Protein AF-A0A850CCB4-F1 (afdb_monomer)

Foldseek 3Di:
DDDDPPCDPVNVVVVVVVVVVVVVVVVVVVVVVLQVLLVVDADWDADPVRKIKGWAFAAWDAQLVVLQVPDDPVLVVVVPDSDPVSSCVRDDPVVRVVRTHRHPDGIDIDID

Sequence (112 aa):
MTAQPIQSLDDDVAAYLDLTERIEQLEARRTTIRARLAQRGEGTHTTTAGIAVTVTPPNRRFNLDRAWTLLTPEQQALCTSPDPKKVKAQLPGVLVDELMEPGTGAFKVTVK

pLDDT: mean 83.53, std 10.71, range [35.47, 97.0]

Structure (mmCIF, N/CA/C/O backbone):
data_AF-A0A850CCB4-F1
#
_entry.id   AF-A0A850CCB4-F1
#
loop_
_atom_site.group_PDB
_atom_site.id
_atom_site.type_symbol
_atom_site.label_atom_id
_atom_site.label_alt_id
_atom_site.label_comp_id
_atom_site.label_asym_id
_atom_site.label_entity_id
_atom_site.label_seq_id
_atom_site.pdbx_PDB_ins_code
_atom_site.Cartn_x
_atom_site.Cartn_y
_atom_site.Cartn_z
_atom_site.occupancy
_atom_site.B_iso_or_equiv
_atom_site.auth_seq_id
_atom_site.auth_comp_id
_atom_site.auth_asym_id
_atom_site.auth_atom_id
_atom_site.pdbx_PDB_model_num
ATOM 1 N N . MET A 1 1 ? 46.396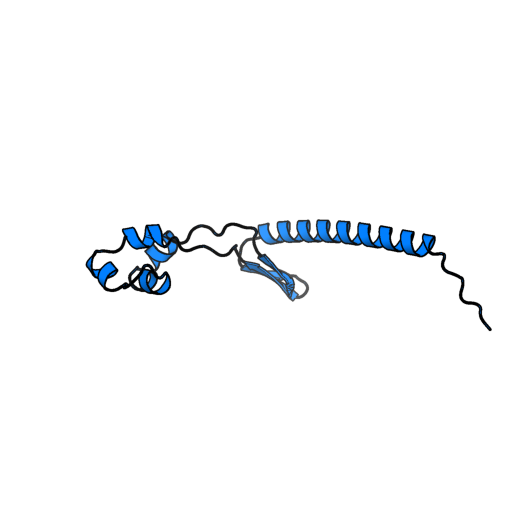 -14.690 -28.795 1.00 35.47 1 MET A N 1
ATOM 2 C CA . MET A 1 1 ? 45.842 -13.645 -27.910 1.00 35.47 1 MET A CA 1
ATOM 3 C C . MET A 1 1 ? 44.583 -13.127 -28.582 1.00 35.47 1 MET A C 1
ATOM 5 O O . MET A 1 1 ? 44.686 -12.504 -29.627 1.00 35.47 1 MET A O 1
ATOM 9 N N .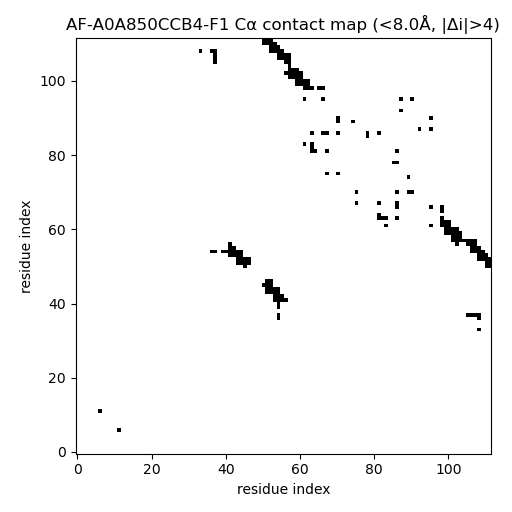 THR A 1 2 ? 43.406 -13.507 -28.092 1.00 43.12 2 THR A N 1
ATOM 10 C CA . THR A 1 2 ? 42.120 -13.060 -28.646 1.00 43.12 2 THR A CA 1
ATOM 11 C C . THR A 1 2 ? 41.863 -11.642 -28.159 1.00 43.12 2 THR A C 1
ATOM 13 O O . THR A 1 2 ? 41.564 -11.445 -26.983 1.00 43.12 2 THR A O 1
ATOM 16 N N . ALA A 1 3 ? 42.060 -10.662 -29.041 1.00 44.47 3 ALA A N 1
ATOM 17 C CA . ALA A 1 3 ? 41.692 -9.280 -28.784 1.00 44.47 3 ALA A CA 1
ATOM 18 C C . ALA A 1 3 ? 40.188 -9.236 -28.484 1.00 44.47 3 ALA A C 1
ATOM 20 O O . ALA A 1 3 ? 39.376 -9.623 -29.325 1.00 44.47 3 ALA A O 1
ATOM 21 N N . GLN A 1 4 ? 39.826 -8.836 -27.264 1.00 55.34 4 GLN A N 1
ATOM 22 C CA . GLN A 1 4 ? 38.448 -8.467 -26.970 1.00 55.34 4 GLN A CA 1
ATOM 23 C C . GLN A 1 4 ? 38.078 -7.296 -27.892 1.00 55.34 4 GLN A C 1
ATOM 25 O O . GLN A 1 4 ? 38.906 -6.397 -28.070 1.00 55.34 4 GLN A O 1
ATOM 30 N N . PRO A 1 5 ? 36.888 -7.305 -28.516 1.00 56.56 5 PRO A N 1
ATOM 31 C CA . PRO A 1 5 ? 36.446 -6.162 -29.296 1.00 56.56 5 PRO A CA 1
ATOM 32 C C . PRO A 1 5 ? 36.387 -4.952 -28.359 1.00 56.56 5 PRO A C 1
ATOM 34 O O . PRO A 1 5 ? 35.857 -5.052 -27.254 1.00 56.56 5 PRO A O 1
ATOM 37 N N . ILE A 1 6 ? 36.974 -3.832 -28.780 1.00 60.03 6 ILE A N 1
ATOM 38 C CA . ILE A 1 6 ? 36.833 -2.552 -28.086 1.00 60.03 6 ILE A CA 1
ATOM 39 C C . ILE A 1 6 ? 35.352 -2.185 -28.224 1.00 60.03 6 ILE A C 1
ATOM 41 O O . ILE A 1 6 ? 34.947 -1.696 -29.275 1.00 60.03 6 ILE A O 1
ATOM 45 N N . GLN A 1 7 ? 34.530 -2.509 -27.222 1.00 61.59 7 GLN A N 1
ATOM 46 C CA . GLN A 1 7 ? 33.178 -1.962 -27.126 1.00 61.59 7 GLN A CA 1
ATOM 47 C C . GLN A 1 7 ? 33.336 -0.447 -27.067 1.00 61.59 7 GLN A C 1
ATOM 49 O O . GLN A 1 7 ? 34.081 0.072 -26.229 1.00 61.59 7 GLN A O 1
ATOM 54 N N . SER A 1 8 ? 32.760 0.251 -28.046 1.00 77.81 8 SER A N 1
ATOM 55 C CA . SER A 1 8 ? 32.851 1.702 -28.069 1.00 77.81 8 SER A CA 1
ATOM 56 C C . SER A 1 8 ? 31.996 2.244 -26.925 1.00 77.81 8 SER A C 1
ATOM 58 O O . SER A 1 8 ? 30.933 1.704 -26.626 1.00 77.81 8 SER A O 1
ATOM 60 N N . LEU A 1 9 ? 32.461 3.310 -26.273 1.00 82.94 9 LEU A N 1
ATOM 61 C CA . LEU A 1 9 ? 31.695 3.995 -25.228 1.00 82.94 9 LEU A CA 1
ATOM 62 C C . LEU A 1 9 ? 30.271 4.338 -25.707 1.00 82.94 9 LEU A C 1
ATOM 64 O O . LEU A 1 9 ? 29.328 4.291 -24.924 1.00 82.94 9 LEU A O 1
ATOM 68 N N . ASP A 1 10 ? 30.121 4.639 -26.997 1.00 87.25 10 ASP A N 1
ATOM 69 C CA . ASP A 1 10 ? 28.841 4.958 -27.624 1.00 87.25 10 ASP A CA 1
ATOM 70 C C . ASP A 1 10 ? 27.885 3.753 -27.651 1.00 87.25 10 ASP A C 1
ATOM 72 O O . ASP A 1 10 ? 26.692 3.921 -27.390 1.00 87.25 10 ASP A O 1
ATOM 76 N N . ASP A 1 11 ? 28.392 2.538 -27.890 1.00 89.06 11 ASP A N 1
ATOM 77 C CA . ASP A 1 11 ? 27.588 1.308 -27.850 1.00 89.06 11 ASP A CA 1
ATOM 78 C C . ASP A 1 11 ? 27.085 1.018 -26.429 1.00 89.06 11 ASP A C 1
ATOM 80 O O . ASP A 1 11 ? 25.918 0.664 -26.237 1.00 89.06 11 ASP A O 1
ATOM 84 N N . ASP A 1 12 ? 27.942 1.216 -25.424 1.00 90.62 12 ASP A N 1
ATOM 85 C CA . ASP A 1 12 ? 27.576 1.032 -24.017 1.00 90.62 12 ASP A CA 1
ATOM 86 C C . ASP A 1 12 ? 26.545 2.076 -23.562 1.00 90.62 12 ASP A C 1
ATOM 88 O O . ASP A 1 12 ? 25.582 1.741 -22.867 1.00 90.62 12 ASP A O 1
ATOM 92 N N . VAL A 1 13 ? 26.696 3.335 -23.988 1.00 93.00 13 VAL A N 1
ATOM 93 C CA . VAL A 1 13 ? 25.722 4.403 -23.708 1.00 93.00 13 VAL A CA 1
ATOM 94 C C . VAL A 1 13 ? 24.383 4.111 -24.387 1.00 93.00 13 VAL A C 1
ATOM 96 O O . VAL A 1 13 ? 23.338 4.242 -23.748 1.00 93.00 13 VAL A O 1
ATOM 99 N N . ALA A 1 14 ? 24.385 3.670 -25.647 1.00 93.69 14 ALA A N 1
ATOM 100 C CA . ALA A 1 14 ? 23.162 3.300 -26.354 1.00 93.69 14 ALA A CA 1
ATOM 101 C C . ALA A 1 14 ? 22.439 2.130 -25.666 1.00 93.69 14 ALA A C 1
ATOM 103 O O . ALA A 1 14 ? 21.228 2.195 -25.441 1.00 93.69 14 ALA A O 1
ATOM 104 N N . ALA A 1 15 ? 23.180 1.093 -25.267 1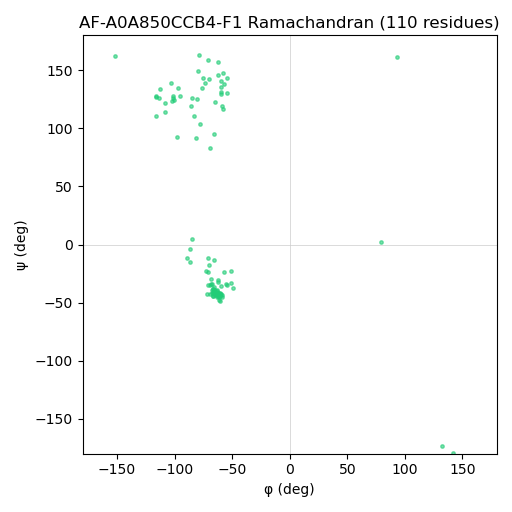.00 93.50 15 ALA A N 1
ATOM 105 C CA . ALA A 1 15 ? 22.632 -0.041 -24.530 1.00 93.50 15 ALA A CA 1
ATOM 106 C C . ALA A 1 15 ? 22.075 0.375 -23.158 1.00 93.50 15 ALA A C 1
ATOM 108 O O . ALA A 1 15 ? 21.008 -0.086 -22.751 1.00 93.50 15 ALA A O 1
ATOM 109 N N . TYR A 1 16 ? 22.766 1.271 -22.451 1.00 93.62 16 TYR A N 1
ATOM 110 C CA . TYR A 1 16 ? 22.312 1.794 -21.165 1.00 93.62 16 TYR A CA 1
ATOM 111 C C . TYR A 1 16 ? 20.992 2.572 -21.281 1.00 93.62 16 TYR A C 1
ATOM 113 O O . TYR A 1 16 ? 20.093 2.400 -20.450 1.00 93.62 16 TYR A O 1
ATOM 121 N N . LEU A 1 17 ? 20.846 3.400 -22.319 1.00 95.88 17 LEU A N 1
ATOM 122 C CA . LEU A 1 17 ? 19.620 4.163 -22.565 1.00 95.88 17 LEU A CA 1
ATOM 123 C C . LEU A 1 17 ? 18.438 3.248 -22.923 1.00 95.88 17 LEU A C 1
ATOM 125 O O . LEU A 1 17 ? 17.369 3.398 -22.335 1.00 95.88 17 LEU A O 1
ATOM 129 N N . ASP A 1 18 ? 18.637 2.251 -23.794 1.00 97.00 18 ASP A N 1
ATOM 130 C CA . ASP A 1 18 ? 17.604 1.251 -24.127 1.00 97.00 18 ASP A CA 1
ATOM 131 C C . ASP A 1 18 ? 17.166 0.447 -22.890 1.00 97.00 18 ASP A C 1
ATOM 133 O O . ASP A 1 18 ? 15.972 0.236 -22.663 1.00 97.00 18 ASP A O 1
ATOM 137 N N . LEU A 1 19 ? 18.108 0.042 -22.030 1.00 96.31 19 LEU A N 1
ATOM 138 C CA . LEU A 1 19 ? 17.774 -0.626 -20.769 1.00 96.31 19 LEU A CA 1
ATOM 139 C C . LEU A 1 19 ? 16.956 0.272 -19.840 1.00 96.31 19 LEU A C 1
ATOM 141 O O . LEU A 1 19 ? 15.993 -0.203 -19.235 1.00 96.31 19 LEU A O 1
ATOM 145 N N . THR A 1 20 ? 17.317 1.550 -19.739 1.00 96.00 20 THR A N 1
ATOM 146 C CA . THR A 1 20 ? 16.598 2.525 -18.909 1.00 96.00 20 THR A CA 1
ATOM 147 C C . THR A 1 20 ? 15.157 2.675 -19.387 1.00 96.00 20 THR A C 1
ATOM 149 O O . THR A 1 20 ? 14.228 2.522 -18.593 1.00 96.00 20 THR A O 1
ATOM 152 N N . GLU A 1 21 ? 14.953 2.847 -20.694 1.00 96.38 21 GLU A N 1
ATOM 153 C CA . GLU A 1 21 ? 13.615 2.960 -21.276 1.00 96.38 21 GLU A CA 1
ATOM 154 C C . GLU A 1 21 ? 12.779 1.694 -21.023 1.00 96.38 21 GLU A C 1
ATOM 156 O O . GLU A 1 21 ? 11.617 1.760 -20.609 1.00 96.38 21 GLU A O 1
ATOM 161 N N . ARG A 1 22 ? 13.370 0.507 -21.197 1.00 95.75 22 ARG A N 1
ATOM 162 C CA . ARG A 1 22 ? 12.674 -0.761 -20.924 1.00 95.75 22 ARG A CA 1
ATOM 163 C C . ARG A 1 22 ? 12.295 -0.910 -19.457 1.00 95.75 22 ARG A C 1
ATOM 165 O O . ARG A 1 22 ? 11.214 -1.428 -19.168 1.00 95.75 22 ARG A O 1
ATOM 172 N N . ILE A 1 23 ? 13.156 -0.481 -18.534 1.00 95.62 23 ILE A N 1
ATOM 173 C CA . ILE A 1 23 ? 12.852 -0.488 -17.099 1.00 95.62 23 ILE A CA 1
ATOM 174 C C . ILE A 1 23 ? 11.638 0.401 -16.830 1.00 95.62 23 ILE A C 1
ATOM 176 O O . ILE A 1 23 ? 10.678 -0.075 -16.223 1.00 95.62 23 ILE A O 1
ATOM 180 N N . GLU A 1 24 ? 11.618 1.627 -17.350 1.00 95.31 24 GLU A N 1
ATOM 181 C CA . GLU A 1 24 ? 10.490 2.550 -17.182 1.00 95.31 24 GLU A CA 1
ATOM 182 C C . GLU A 1 24 ? 9.178 1.963 -17.728 1.00 95.31 24 GLU A C 1
ATOM 184 O O . GLU A 1 24 ? 8.144 1.963 -17.047 1.00 95.31 24 GLU A O 1
ATOM 189 N N . GLN A 1 25 ? 9.212 1.368 -18.925 1.00 95.62 25 GLN A N 1
ATOM 190 C CA . GLN A 1 25 ? 8.047 0.708 -19.521 1.00 95.62 25 GLN A CA 1
ATOM 191 C C . GLN A 1 25 ? 7.550 -0.475 -18.669 1.00 95.62 25 GLN A C 1
ATOM 193 O O . GLN A 1 25 ? 6.339 -0.652 -18.463 1.00 95.62 25 GLN A O 1
ATOM 198 N N . LEU A 1 26 ? 8.465 -1.295 -18.143 1.00 96.38 26 LEU A N 1
ATOM 199 C CA . LEU A 1 26 ? 8.129 -2.420 -17.268 1.00 96.38 26 LEU A CA 1
ATOM 200 C C . LEU A 1 26 ? 7.556 -1.949 -15.928 1.00 96.38 26 LEU A C 1
ATOM 202 O O . LEU A 1 26 ? 6.599 -2.551 -15.429 1.00 96.38 26 LEU A O 1
ATOM 206 N N . GLU A 1 27 ? 8.076 -0.865 -15.360 1.00 94.44 27 GLU A N 1
ATOM 207 C CA . GLU A 1 27 ? 7.555 -0.257 -14.137 1.00 94.44 27 GLU A CA 1
ATOM 208 C C . GLU A 1 27 ? 6.147 0.315 -14.331 1.00 94.44 27 GLU A C 1
ATOM 210 O O . GLU A 1 27 ? 5.255 0.058 -13.509 1.00 94.44 27 GLU A O 1
ATOM 215 N N . ALA A 1 28 ? 5.892 0.997 -15.450 1.00 92.62 28 ALA A N 1
ATOM 216 C CA . ALA A 1 28 ? 4.562 1.483 -15.811 1.00 92.62 28 ALA A CA 1
ATOM 217 C C . ALA A 1 28 ? 3.560 0.323 -15.968 1.00 92.62 28 ALA A C 1
ATOM 219 O O . ALA A 1 28 ? 2.446 0.341 -15.418 1.00 92.62 28 ALA A O 1
ATOM 220 N N . ARG A 1 29 ? 3.974 -0.754 -16.647 1.00 95.44 29 ARG A N 1
ATOM 221 C CA . ARG A 1 29 ? 3.155 -1.964 -16.808 1.00 95.44 29 ARG A CA 1
ATOM 222 C C . ARG A 1 29 ? 2.888 -2.652 -15.468 1.00 95.44 29 ARG A C 1
ATOM 224 O O . ARG A 1 29 ? 1.750 -3.046 -15.198 1.00 95.44 29 ARG A O 1
ATOM 231 N N . ARG A 1 30 ? 3.897 -2.761 -14.599 1.00 92.25 30 ARG A N 1
ATOM 232 C CA . ARG A 1 30 ? 3.768 -3.308 -13.238 1.00 92.25 30 ARG A CA 1
ATOM 233 C C . ARG A 1 30 ? 2.787 -2.490 -12.399 1.00 92.25 30 ARG A C 1
ATOM 235 O O . ARG A 1 30 ? 1.948 -3.070 -11.708 1.00 92.25 30 ARG A O 1
ATOM 242 N N . THR A 1 31 ? 2.853 -1.166 -12.485 1.00 88.94 31 THR A N 1
ATOM 243 C CA . THR A 1 31 ? 1.936 -0.250 -11.789 1.00 88.94 31 THR A CA 1
ATOM 244 C C . THR A 1 31 ? 0.497 -0.448 -12.258 1.00 88.94 31 THR A C 1
ATOM 246 O O . THR A 1 31 ? -0.407 -0.619 -11.439 1.00 88.94 31 THR A O 1
ATOM 249 N N . THR A 1 32 ? 0.290 -0.570 -13.570 1.00 92.00 32 THR A N 1
ATOM 250 C CA . THR A 1 32 ? -1.026 -0.867 -14.158 1.00 92.00 32 THR A CA 1
ATOM 251 C C . THR A 1 32 ? -1.580 -2.218 -13.688 1.00 92.00 32 THR A C 1
ATOM 253 O O . THR A 1 32 ? -2.766 -2.349 -13.380 1.00 92.00 32 THR A O 1
ATOM 256 N N . ILE A 1 33 ? -0.739 -3.254 -13.603 1.00 92.31 33 ILE A N 1
ATOM 257 C CA . ILE A 1 33 ? -1.142 -4.567 -13.070 1.00 92.31 33 ILE A CA 1
ATOM 258 C C . ILE A 1 33 ? -1.544 -4.453 -11.595 1.00 92.31 33 ILE A C 1
ATOM 260 O O . ILE A 1 33 ? -2.590 -4.977 -11.218 1.00 92.31 33 ILE A O 1
ATOM 264 N N . ARG A 1 34 ? -0.769 -3.738 -10.771 1.00 88.88 34 ARG A N 1
ATOM 265 C CA . ARG A 1 34 ? -1.106 -3.511 -9.356 1.00 88.88 34 ARG A CA 1
ATOM 266 C C . ARG A 1 34 ? -2.446 -2.805 -9.186 1.00 88.88 34 ARG A C 1
ATOM 268 O O . ARG A 1 34 ? -3.235 -3.245 -8.359 1.00 88.88 34 ARG A O 1
ATOM 275 N N . ALA A 1 35 ? -2.730 -1.780 -9.987 1.00 86.75 35 ALA A N 1
ATOM 276 C CA . ALA A 1 35 ? -4.019 -1.090 -9.951 1.00 86.75 35 ALA A CA 1
ATOM 277 C C . ALA A 1 35 ? -5.189 -2.041 -10.266 1.00 86.75 35 ALA A C 1
ATOM 279 O O . ALA A 1 35 ? -6.193 -2.046 -9.558 1.00 86.75 35 ALA A O 1
ATOM 280 N N . ARG A 1 36 ? -5.038 -2.918 -11.266 1.00 89.69 36 ARG A N 1
ATOM 281 C CA . ARG A 1 36 ? -6.049 -3.943 -11.584 1.00 89.69 36 ARG A CA 1
ATOM 282 C C . ARG A 1 36 ? -6.215 -4.986 -10.480 1.00 89.69 36 ARG A C 1
ATOM 284 O O . ARG A 1 36 ? -7.326 -5.442 -10.237 1.00 89.69 36 ARG A O 1
ATOM 291 N N . LEU A 1 37 ? -5.129 -5.380 -9.813 1.00 89.12 37 LEU A N 1
ATOM 292 C CA . LEU A 1 37 ? -5.203 -6.290 -8.667 1.00 89.12 37 LEU A CA 1
ATOM 293 C C . LEU A 1 37 ? -5.889 -5.621 -7.471 1.00 89.12 37 LEU A C 1
ATOM 295 O O . LEU A 1 37 ? -6.718 -6.253 -6.832 1.00 89.12 37 LEU A O 1
ATOM 299 N N . ALA A 1 38 ? -5.625 -4.339 -7.219 1.00 85.81 38 ALA A N 1
ATOM 300 C CA . ALA A 1 38 ? -6.314 -3.569 -6.186 1.00 85.81 38 ALA A CA 1
ATOM 301 C C . ALA A 1 38 ? -7.838 -3.503 -6.407 1.00 85.81 38 ALA A C 1
ATOM 303 O O . ALA A 1 38 ? -8.600 -3.584 -5.448 1.00 85.81 38 ALA A O 1
ATOM 304 N N . GLN A 1 39 ? -8.294 -3.433 -7.663 1.00 86.75 39 GLN A N 1
ATOM 305 C CA . GLN A 1 39 ? -9.724 -3.451 -8.009 1.00 86.75 39 GLN A CA 1
ATOM 306 C C . GLN A 1 39 ? -10.434 -4.778 -7.685 1.00 86.75 39 GLN A C 1
ATOM 308 O O . GLN A 1 39 ? -11.660 -4.818 -7.687 1.00 86.75 39 GLN A O 1
ATOM 313 N N . ARG A 1 40 ? -9.701 -5.864 -7.396 1.00 83.94 40 ARG A N 1
ATOM 314 C CA . ARG A 1 40 ? -10.285 -7.166 -7.014 1.00 83.94 40 ARG A CA 1
ATOM 315 C C . ARG A 1 40 ? -10.907 -7.159 -5.612 1.00 83.94 40 ARG A C 1
ATOM 317 O O . ARG A 1 40 ? -11.606 -8.109 -5.276 1.00 83.94 40 ARG A O 1
ATOM 324 N N . GLY A 1 41 ? -10.660 -6.116 -4.820 1.00 81.06 41 GLY A N 1
ATOM 325 C CA . GLY A 1 41 ? -11.132 -6.002 -3.444 1.00 81.06 41 GLY A CA 1
ATOM 326 C C . GLY A 1 41 ? -10.124 -6.514 -2.416 1.00 81.06 41 GLY A C 1
ATOM 327 O O . GLY A 1 41 ? -9.179 -7.242 -2.737 1.00 81.06 41 GLY A O 1
ATOM 328 N N . GLU A 1 42 ? -10.327 -6.085 -1.171 1.00 86.81 42 GLU A N 1
ATOM 329 C CA . GLU A 1 42 ? -9.518 -6.475 -0.015 1.00 86.81 42 GLU A CA 1
ATOM 330 C C . GLU A 1 42 ? -9.552 -7.990 0.218 1.00 86.81 42 GLU A C 1
ATOM 332 O O . GLU A 1 42 ? -10.594 -8.630 0.082 1.00 86.81 42 GLU A O 1
ATOM 337 N N . GLY A 1 43 ? -8.402 -8.553 0.593 1.00 87.12 43 GLY A N 1
ATOM 338 C CA . GLY A 1 43 ? -8.279 -9.952 0.991 1.00 87.12 43 GLY A CA 1
ATOM 339 C C . GLY A 1 43 ? -7.119 -10.682 0.322 1.00 87.12 43 GLY A C 1
ATOM 340 O O . GLY A 1 43 ? -6.283 -10.092 -0.369 1.00 87.12 43 GLY A O 1
ATOM 341 N N . THR A 1 44 ? -7.059 -11.991 0.558 1.00 88.69 44 THR A N 1
ATOM 342 C CA . THR A 1 44 ? -6.086 -12.893 -0.064 1.00 88.69 44 THR A CA 1
ATOM 343 C C . THR A 1 44 ? -6.744 -13.660 -1.201 1.00 88.69 44 THR A C 1
ATOM 345 O O . THR A 1 44 ? -7.759 -14.324 -1.015 1.00 88.69 44 THR A O 1
ATOM 348 N N . HIS A 1 45 ? -6.125 -13.586 -2.374 1.00 88.56 45 HIS A N 1
ATOM 349 C CA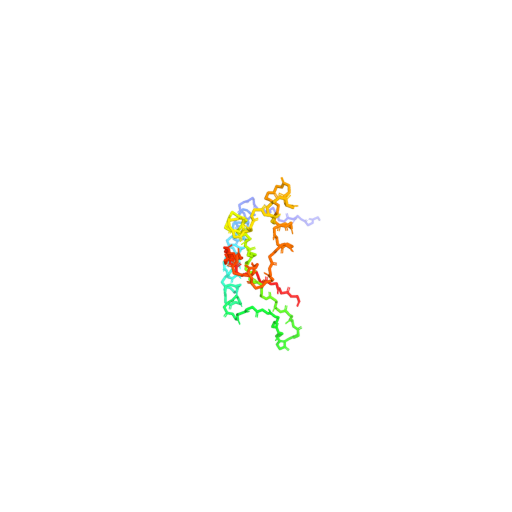 . HIS A 1 45 ? -6.566 -14.219 -3.608 1.00 88.56 45 HIS A CA 1
ATOM 350 C C . HIS A 1 45 ? -5.519 -15.245 -4.032 1.00 88.56 45 HIS A C 1
ATOM 352 O O . HIS A 1 45 ? -4.346 -14.902 -4.168 1.00 88.56 45 HIS A O 1
ATOM 358 N N . THR A 1 46 ? -5.922 -16.488 -4.274 1.00 89.38 46 THR A N 1
ATOM 359 C CA . THR A 1 46 ? -5.007 -17.532 -4.756 1.00 89.38 46 THR A CA 1
ATOM 360 C C . THR A 1 46 ? -5.196 -17.720 -6.252 1.00 89.38 46 THR A C 1
ATOM 362 O O . THR A 1 46 ? -6.314 -17.887 -6.737 1.00 89.38 46 THR A O 1
ATOM 365 N N . THR A 1 47 ? -4.100 -17.667 -7.003 1.00 88.12 47 THR A N 1
ATOM 366 C CA . THR A 1 47 ? -4.121 -17.927 -8.448 1.00 88.12 47 THR A CA 1
ATOM 367 C C . THR A 1 47 ? -4.164 -19.428 -8.735 1.00 88.12 47 THR A C 1
ATOM 369 O O . THR A 1 47 ? -3.782 -20.242 -7.897 1.00 88.12 47 THR A O 1
ATOM 372 N N . THR A 1 48 ? -4.539 -19.813 -9.957 1.00 88.44 48 THR A N 1
ATOM 373 C CA . THR A 1 48 ? -4.501 -21.214 -10.419 1.00 88.44 48 THR A CA 1
ATOM 374 C C . THR A 1 48 ? -3.105 -21.844 -10.318 1.00 88.44 48 THR A C 1
ATOM 376 O O . THR A 1 48 ? -2.985 -23.057 -10.208 1.00 88.44 48 THR A O 1
ATOM 379 N N . ALA A 1 49 ? -2.049 -21.026 -10.318 1.00 87.44 49 ALA A N 1
ATOM 380 C CA . ALA A 1 49 ? -0.663 -21.462 -10.153 1.00 87.44 49 ALA A CA 1
ATOM 381 C C . ALA A 1 49 ? -0.233 -21.619 -8.678 1.00 87.44 49 ALA A C 1
ATOM 383 O O . ALA A 1 49 ? 0.941 -21.849 -8.409 1.00 87.44 49 ALA A O 1
ATOM 384 N N . GLY A 1 50 ? -1.146 -21.447 -7.716 1.00 88.06 50 GLY A N 1
ATOM 385 C CA . GLY A 1 50 ? -0.851 -21.542 -6.281 1.00 88.06 50 GLY A CA 1
ATOM 386 C C . GLY A 1 50 ? -0.191 -20.300 -5.669 1.00 88.06 50 GLY A C 1
ATOM 387 O O . GLY A 1 50 ? 0.098 -20.300 -4.478 1.00 88.06 50 GLY A O 1
ATOM 388 N N . ILE A 1 51 ? 0.019 -19.233 -6.447 1.00 90.25 51 ILE A N 1
ATOM 389 C CA . ILE A 1 51 ? 0.596 -17.963 -5.968 1.00 90.25 51 ILE A CA 1
ATOM 390 C C . ILE A 1 51 ? -0.463 -17.181 -5.190 1.00 90.25 51 ILE A C 1
ATOM 392 O O . ILE A 1 51 ? -1.594 -17.035 -5.675 1.00 90.25 51 ILE A O 1
ATOM 396 N N . ALA A 1 52 ? -0.085 -16.640 -4.030 1.00 90.38 52 ALA A N 1
ATOM 397 C CA . ALA A 1 52 ? -0.961 -15.849 -3.178 1.00 90.38 52 ALA A CA 1
ATOM 398 C C . ALA A 1 52 ? -0.796 -14.347 -3.456 1.00 90.38 52 ALA A C 1
ATOM 400 O O . ALA A 1 52 ? 0.302 -13.789 -3.418 1.00 90.38 52 ALA A O 1
ATOM 401 N N . VAL A 1 53 ? -1.913 -13.666 -3.698 1.00 90.75 53 VAL A N 1
ATOM 402 C CA . VAL A 1 53 ? -1.990 -12.220 -3.908 1.00 90.75 53 VAL A CA 1
ATOM 403 C C . VAL A 1 53 ? -2.813 -11.605 -2.786 1.00 90.75 53 VAL A C 1
ATOM 405 O O . VAL A 1 53 ? -4.025 -11.781 -2.728 1.00 90.75 53 VAL A O 1
ATOM 408 N N . THR A 1 54 ? -2.169 -10.851 -1.902 1.00 91.25 54 THR A N 1
ATOM 409 C CA . THR A 1 54 ? -2.839 -10.137 -0.811 1.00 91.25 54 THR A CA 1
ATOM 410 C C . THR A 1 54 ? -3.019 -8.669 -1.173 1.00 91.25 54 THR A C 1
ATOM 412 O O . THR A 1 54 ? -2.044 -7.970 -1.465 1.0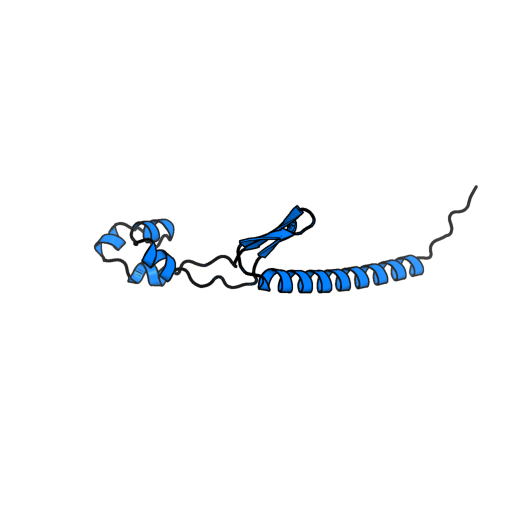0 91.25 54 THR A O 1
ATOM 415 N N . VAL A 1 55 ? -4.265 -8.207 -1.121 1.00 90.12 55 VAL A N 1
ATOM 416 C CA . VAL A 1 55 ? -4.674 -6.817 -1.327 1.00 90.12 55 VAL A CA 1
ATOM 417 C C . VAL A 1 55 ? -5.089 -6.243 0.025 1.00 90.12 55 VAL A C 1
ATOM 419 O O . VAL A 1 55 ? -6.060 -6.698 0.624 1.00 90.12 55 VAL A O 1
ATOM 422 N N . THR A 1 56 ? -4.339 -5.261 0.520 1.00 86.75 56 THR A N 1
ATOM 423 C CA . THR A 1 56 ? -4.572 -4.622 1.824 1.00 86.75 56 THR A CA 1
ATOM 424 C C . THR A 1 56 ? -5.011 -3.172 1.618 1.00 86.75 56 THR A C 1
ATOM 426 O O . THR A 1 56 ? -4.375 -2.471 0.819 1.00 86.75 56 THR A O 1
ATOM 429 N N . PRO A 1 57 ? -6.062 -2.693 2.309 1.00 82.00 57 PRO A N 1
ATOM 430 C CA . PRO A 1 57 ? -6.477 -1.300 2.235 1.00 82.00 57 PRO A CA 1
ATOM 431 C C . PRO A 1 57 ? -5.377 -0.357 2.740 1.00 82.00 57 PRO A C 1
ATOM 433 O O . PRO A 1 57 ? -4.493 -0.768 3.503 1.00 82.00 57 PRO A O 1
ATOM 436 N N . PRO A 1 58 ? -5.403 0.918 2.315 1.00 81.81 58 PRO A N 1
ATOM 437 C CA . PRO A 1 58 ? -4.541 1.937 2.895 1.00 81.81 58 PRO A CA 1
ATOM 438 C C . PRO A 1 58 ? -4.793 2.053 4.403 1.00 81.81 58 PRO A C 1
ATOM 440 O O . PRO A 1 58 ? -5.905 1.848 4.894 1.00 81.81 58 PRO A O 1
ATOM 443 N N . ASN A 1 59 ? -3.739 2.387 5.146 1.00 80.38 59 ASN A N 1
ATOM 444 C CA . ASN A 1 59 ? -3.808 2.444 6.599 1.00 80.38 59 ASN A CA 1
ATOM 445 C C . ASN A 1 59 ? -4.776 3.557 7.034 1.00 80.38 59 ASN A C 1
ATOM 447 O O . ASN A 1 59 ? -4.605 4.715 6.649 1.00 80.38 59 ASN A O 1
ATOM 451 N N . ARG A 1 60 ? -5.799 3.207 7.818 1.00 82.19 60 ARG A N 1
ATOM 452 C CA . ARG A 1 60 ? -6.783 4.162 8.347 1.00 82.19 60 ARG A CA 1
ATOM 453 C C . ARG A 1 60 ? -6.147 4.998 9.456 1.00 82.19 60 ARG A C 1
ATOM 455 O O . ARG A 1 60 ? -5.409 4.467 10.289 1.00 82.19 60 ARG A O 1
ATOM 462 N N . ARG A 1 61 ? -6.437 6.300 9.488 1.00 82.75 61 ARG A N 1
ATOM 463 C CA . ARG A 1 61 ? -5.949 7.200 10.542 1.00 82.75 61 ARG A CA 1
ATOM 464 C C . ARG A 1 61 ? -7.028 7.375 11.602 1.00 82.75 61 ARG A C 1
ATOM 466 O O . ARG A 1 61 ? -8.187 7.580 11.280 1.00 82.75 61 ARG A O 1
ATOM 473 N N . PHE A 1 62 ? -6.654 7.296 12.873 1.00 85.12 62 PHE A N 1
ATOM 474 C CA . PHE A 1 62 ? -7.581 7.586 13.964 1.00 85.12 62 PHE A CA 1
ATOM 475 C C . PHE A 1 62 ? -7.697 9.099 14.168 1.00 85.12 62 PHE A C 1
ATOM 477 O O . PHE A 1 62 ? -6.673 9.756 14.383 1.00 85.12 62 PHE A O 1
ATOM 484 N N . ASN A 1 63 ? -8.916 9.641 14.125 1.00 84.94 63 ASN A N 1
ATOM 485 C CA . ASN A 1 63 ? -9.163 11.053 14.397 1.00 84.94 63 ASN A CA 1
ATOM 486 C C . ASN A 1 63 ? -9.227 11.293 15.910 1.00 84.94 63 ASN A C 1
ATOM 488 O O . ASN A 1 63 ? -10.269 11.156 16.550 1.00 84.94 63 ASN A O 1
ATOM 492 N N . LEU A 1 64 ? -8.070 11.626 16.475 1.00 85.00 64 LEU A N 1
ATOM 493 C CA . LEU A 1 64 ? -7.898 11.840 17.906 1.00 85.00 64 LEU A CA 1
ATOM 494 C C . LEU A 1 64 ? -8.678 13.053 18.422 1.00 85.00 64 LEU A C 1
ATOM 496 O O . LEU A 1 64 ? -9.264 12.969 19.496 1.00 85.00 64 LEU A O 1
ATOM 500 N N . ASP A 1 65 ? -8.717 14.148 17.665 1.00 83.56 65 ASP A N 1
ATOM 501 C CA . ASP A 1 65 ? -9.364 15.390 18.101 1.00 83.56 65 ASP A CA 1
ATOM 502 C C . ASP A 1 65 ? -10.878 15.202 18.222 1.00 83.56 65 ASP A C 1
ATOM 504 O O . ASP A 1 65 ? -11.486 15.566 19.228 1.00 83.56 65 ASP A O 1
ATOM 508 N N . ARG A 1 66 ? -11.489 14.540 17.233 1.00 83.62 66 ARG A N 1
ATOM 509 C CA . ARG A 1 66 ? -12.909 14.179 17.269 1.00 83.62 66 ARG A CA 1
ATOM 510 C C . ARG A 1 66 ? -13.206 13.118 18.327 1.00 83.62 66 ARG A C 1
ATOM 512 O O . ARG A 1 66 ? -14.271 13.141 18.929 1.00 83.62 66 ARG A O 1
ATOM 519 N N . ALA A 1 67 ? -12.282 12.191 18.565 1.00 84.88 67 ALA A N 1
ATOM 520 C CA . ALA A 1 67 ? -12.429 11.210 19.635 1.00 84.88 67 ALA A CA 1
ATOM 521 C C . ALA A 1 67 ? -12.409 11.876 21.019 1.00 84.88 67 ALA A C 1
ATOM 523 O O . ALA A 1 67 ? -13.180 11.502 21.897 1.00 84.88 67 ALA A O 1
ATOM 524 N N . TRP A 1 68 ? -11.553 12.883 21.199 1.00 83.81 68 TRP A N 1
ATOM 525 C CA . TRP A 1 68 ? -11.406 13.616 22.451 1.00 83.81 68 TRP A CA 1
ATOM 526 C C . TRP A 1 68 ? -12.669 14.395 22.829 1.00 83.81 68 TRP A C 1
ATOM 528 O O . TRP A 1 68 ? -13.059 14.397 23.995 1.00 83.81 68 TRP A O 1
ATOM 538 N N . THR A 1 69 ? -13.347 15.007 21.852 1.00 84.75 69 THR A N 1
ATOM 539 C CA . THR A 1 69 ? -14.594 15.757 22.088 1.00 84.75 69 THR A CA 1
ATOM 540 C C . THR A 1 69 ? -15.791 14.876 22.440 1.00 84.75 69 THR A C 1
ATOM 542 O O . THR A 1 69 ? -16.769 15.383 22.983 1.00 84.75 69 THR A O 1
ATOM 545 N N . LEU A 1 70 ? -15.724 13.571 22.159 1.00 84.25 70 LEU A N 1
ATOM 546 C CA . LEU A 1 70 ? -16.770 12.603 22.506 1.00 84.25 70 LEU A CA 1
ATOM 547 C C . LEU A 1 70 ? -16.617 12.021 23.917 1.00 84.25 70 LEU A C 1
ATOM 549 O O . LEU A 1 70 ? -17.555 11.406 24.421 1.00 84.25 70 LEU A O 1
ATOM 553 N N . LEU A 1 71 ? -15.454 12.191 24.549 1.00 84.62 71 LEU A N 1
ATOM 554 C CA . LEU A 1 71 ? -15.224 11.736 25.917 1.00 84.62 71 LEU A CA 1
ATOM 555 C C . LEU A 1 71 ? -15.920 12.656 26.924 1.00 84.62 71 LEU A C 1
ATOM 557 O O . LEU A 1 71 ? -15.918 13.879 26.775 1.00 84.62 71 LEU A O 1
ATOM 561 N N . THR A 1 72 ? -16.457 12.075 27.997 1.00 86.69 72 THR A N 1
ATOM 562 C CA . THR A 1 72 ? -16.961 12.861 29.131 1.00 86.69 72 THR A CA 1
ATOM 563 C C . THR A 1 72 ? -15.801 13.500 29.911 1.00 86.69 72 THR A C 1
ATOM 565 O O . THR A 1 72 ? -14.676 12.995 29.858 1.00 86.69 72 THR A O 1
ATOM 568 N N . PRO A 1 73 ? -16.037 14.569 30.696 1.00 84.00 73 PRO A N 1
ATOM 569 C CA . PRO A 1 73 ? -14.992 15.183 31.522 1.00 84.00 73 PRO A CA 1
ATOM 570 C C . PRO A 1 73 ? -14.307 14.194 32.480 1.00 84.00 73 PRO A C 1
ATOM 572 O O . PRO A 1 73 ? -13.101 14.278 32.702 1.00 84.00 73 PRO A O 1
ATOM 575 N N . GLU A 1 74 ? -15.051 13.214 33.003 1.00 83.69 74 GLU A N 1
ATOM 576 C CA . GLU A 1 74 ? -14.514 12.152 33.864 1.00 83.69 74 GLU A CA 1
ATOM 577 C C . GLU A 1 74 ? -13.566 11.216 33.096 1.00 83.69 74 GLU A C 1
ATOM 579 O O . GLU A 1 74 ? -12.485 10.881 33.580 1.00 83.69 74 GLU A O 1
ATOM 584 N N . GLN A 1 75 ? -13.918 10.842 31.863 1.00 82.75 75 GLN A N 1
ATOM 585 C CA . GLN A 1 75 ? -13.069 10.019 30.994 1.00 82.75 75 GLN A CA 1
ATOM 586 C C . GLN A 1 75 ? -11.839 10.782 30.484 1.00 82.75 75 GLN A C 1
ATOM 588 O O . GLN A 1 75 ? -10.759 10.201 30.344 1.00 82.75 75 GLN A O 1
ATOM 593 N N . GLN A 1 76 ? -11.980 12.086 30.234 1.00 83.00 76 GLN A N 1
ATOM 594 C CA . GLN A 1 76 ? -10.862 12.966 29.897 1.00 83.00 76 GLN A CA 1
ATOM 595 C C . GLN A 1 76 ? -9.893 13.105 31.074 1.00 83.00 76 GLN A C 1
ATOM 597 O O . GLN A 1 76 ? -8.690 13.039 30.860 1.00 83.00 76 GLN A O 1
ATOM 602 N N . ALA A 1 77 ? -10.379 13.204 32.315 1.00 82.62 77 ALA A N 1
ATOM 603 C CA . ALA A 1 77 ? -9.520 13.259 33.501 1.00 82.62 77 ALA A CA 1
ATOM 604 C C . ALA A 1 77 ? -8.673 11.982 33.690 1.00 82.62 77 ALA A C 1
ATOM 606 O O . ALA A 1 77 ? -7.544 12.052 34.179 1.00 82.62 77 ALA A O 1
ATOM 607 N N . LEU A 1 78 ? -9.178 10.822 33.251 1.00 79.38 78 LEU A N 1
ATOM 608 C CA . LEU A 1 78 ? -8.421 9.561 33.221 1.00 79.38 78 LEU A CA 1
ATOM 609 C C . LEU A 1 78 ? -7.350 9.534 32.117 1.00 79.38 78 LEU A C 1
ATOM 611 O O . LEU A 1 78 ? -6.364 8.795 32.207 1.00 79.38 78 LEU A O 1
ATOM 615 N N . CYS A 1 79 ? -7.510 10.353 31.079 1.00 72.94 79 CYS A N 1
ATOM 616 C CA . CYS A 1 79 ? -6.539 10.525 30.013 1.00 72.94 79 CYS A CA 1
ATOM 617 C C . CYS A 1 79 ? -5.696 11.779 30.287 1.00 72.94 79 CYS A C 1
ATOM 619 O O . CYS A 1 79 ? -6.026 12.874 29.863 1.00 72.94 79 CYS A O 1
ATOM 621 N N . THR A 1 80 ? -4.552 11.627 30.958 1.00 71.31 80 THR A N 1
ATOM 622 C CA . THR A 1 80 ? -3.630 12.742 31.287 1.00 71.31 80 THR A CA 1
ATOM 623 C C . THR A 1 80 ? -3.249 13.625 30.082 1.00 71.31 80 THR A C 1
ATOM 625 O O . THR A 1 80 ? -2.834 14.767 30.249 1.00 71.31 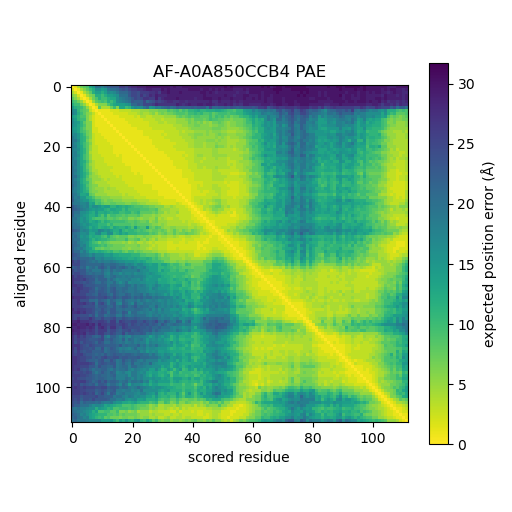80 THR A O 1
ATOM 628 N N . SER A 1 81 ? -3.365 13.086 28.868 1.00 74.38 81 SER A N 1
ATOM 629 C CA . SER A 1 81 ? -3.197 13.775 27.592 1.00 74.38 81 SER A CA 1
ATOM 630 C C . SER A 1 81 ? -4.042 13.085 26.507 1.00 74.38 81 SER A C 1
ATOM 632 O O . SER A 1 81 ? -4.420 11.916 26.687 1.00 74.38 81 SER A O 1
ATOM 634 N N . PRO A 1 82 ? -4.316 13.756 25.370 1.00 72.81 82 PRO A N 1
ATOM 635 C CA . PRO A 1 82 ? -4.912 13.125 24.197 1.00 72.81 82 PRO A CA 1
ATOM 636 C C . PRO A 1 82 ? -3.893 12.160 23.570 1.00 72.81 82 PRO A C 1
ATOM 638 O O . PRO A 1 82 ? -3.143 12.492 22.659 1.00 72.81 82 PRO A O 1
ATOM 641 N N . ASP A 1 83 ? -3.825 10.949 24.114 1.00 82.38 83 ASP A N 1
ATOM 642 C CA . ASP A 1 83 ? -3.063 9.825 23.573 1.00 82.38 83 ASP A CA 1
ATOM 643 C C . ASP A 1 83 ? -4.040 8.860 22.878 1.00 82.38 83 ASP A C 1
ATOM 645 O O . ASP A 1 83 ? -4.958 8.355 23.538 1.00 82.38 83 ASP A O 1
ATOM 649 N N . PRO A 1 84 ? -3.848 8.537 21.583 1.00 81.75 84 PRO A N 1
ATOM 650 C CA . PRO A 1 84 ? -4.702 7.610 20.846 1.00 81.75 84 PRO A CA 1
ATOM 651 C C . PRO A 1 84 ? -4.957 6.281 21.556 1.00 81.75 84 PRO A C 1
ATOM 653 O O . PRO A 1 84 ? -6.062 5.752 21.467 1.00 81.75 84 PRO A O 1
ATOM 656 N N . LYS A 1 85 ? -3.965 5.721 22.260 1.00 84.38 85 LYS A N 1
ATOM 657 C CA . LYS A 1 85 ? -4.135 4.431 22.947 1.00 84.38 85 LYS A CA 1
ATOM 658 C C . LYS A 1 85 ? -5.080 4.545 24.137 1.00 84.38 85 LYS A C 1
ATOM 660 O O . LYS A 1 85 ? -5.935 3.682 24.319 1.00 84.38 85 LYS A O 1
ATOM 665 N N . LYS A 1 86 ? -4.936 5.611 24.927 1.00 83.56 86 LYS A N 1
ATOM 666 C CA . LYS A 1 86 ? -5.755 5.848 26.122 1.00 83.56 86 LYS A CA 1
ATOM 667 C C . LYS A 1 86 ? -7.179 6.235 25.743 1.00 83.56 86 LYS A C 1
ATOM 669 O O . LYS A 1 86 ? -8.118 5.678 26.294 1.00 83.56 86 LYS A O 1
ATOM 674 N N . VAL A 1 87 ? -7.331 7.094 24.736 1.00 83.25 87 VAL A N 1
ATOM 675 C CA . VAL A 1 87 ? -8.640 7.521 24.223 1.00 83.25 87 VAL A CA 1
ATOM 676 C C . VAL A 1 87 ? -9.423 6.338 23.649 1.00 83.25 87 VAL A C 1
ATOM 678 O O . VAL A 1 87 ? -10.588 6.159 23.986 1.00 83.25 87 VAL A O 1
ATOM 681 N N . LYS A 1 88 ? -8.779 5.462 22.863 1.00 84.94 88 LYS A N 1
ATOM 682 C CA . LYS A 1 88 ? -9.421 4.235 22.358 1.00 84.94 88 LYS A CA 1
ATOM 683 C C . LYS A 1 88 ? -9.855 3.278 23.467 1.00 84.94 88 LYS A C 1
ATOM 685 O O . LYS A 1 88 ? -10.849 2.591 23.290 1.00 84.94 88 LYS A O 1
ATOM 690 N N . ALA A 1 89 ? -9.138 3.227 24.591 1.00 85.94 89 ALA A N 1
ATOM 691 C CA . ALA A 1 89 ? -9.498 2.364 25.716 1.00 85.94 89 ALA A CA 1
ATOM 692 C C . ALA A 1 89 ? -10.756 2.840 26.465 1.00 85.94 89 ALA A C 1
ATOM 694 O O . ALA A 1 89 ? -11.418 2.030 27.106 1.00 85.94 89 ALA A O 1
ATOM 695 N N . GLN A 1 90 ? -11.085 4.134 26.379 1.00 84.75 90 GLN A N 1
ATOM 696 C CA . GLN A 1 90 ? -12.292 4.710 26.986 1.00 84.75 90 GLN A CA 1
ATOM 697 C C . GLN A 1 90 ? -13.511 4.669 26.055 1.00 84.75 90 GLN A C 1
ATOM 699 O O . GLN A 1 90 ? -14.631 4.927 26.493 1.00 84.75 90 GLN A O 1
ATOM 704 N N . LEU A 1 91 ? -13.304 4.353 24.774 1.00 83.94 91 LEU A N 1
ATOM 705 C CA . LEU A 1 91 ? -14.354 4.321 23.766 1.00 83.94 91 LEU A CA 1
ATOM 706 C C . LEU A 1 91 ? -14.774 2.873 23.454 1.00 83.94 91 LEU A C 1
ATOM 708 O O . LEU A 1 91 ? -13.923 1.997 23.298 1.00 83.94 91 LEU A O 1
ATOM 712 N N . PRO A 1 92 ? -16.080 2.607 23.293 1.00 83.44 92 PRO A N 1
ATOM 713 C CA . PRO A 1 92 ? -16.572 1.370 22.700 1.00 83.44 92 PRO A CA 1
ATOM 714 C C . PRO A 1 92 ? -15.947 1.121 21.321 1.00 83.44 92 PRO A C 1
ATOM 716 O O . PRO A 1 92 ? -15.799 2.054 20.530 1.00 83.44 92 PRO A O 1
ATOM 719 N N . GLY A 1 93 ? -15.656 -0.142 20.989 1.00 81.31 93 GLY A N 1
ATOM 720 C CA . GLY A 1 93 ? -15.022 -0.510 19.712 1.00 81.31 93 GLY A CA 1
ATOM 721 C C . GLY A 1 93 ? -15.764 0.008 18.471 1.00 81.31 93 GLY A C 1
ATOM 722 O O . GLY A 1 93 ? -15.126 0.445 17.520 1.00 81.31 93 GLY A O 1
ATOM 723 N N . VAL A 1 94 ? -17.099 0.068 18.526 1.00 82.56 94 VAL A N 1
ATOM 724 C CA . VAL A 1 94 ? -17.939 0.615 17.443 1.00 82.56 94 VAL A CA 1
ATOM 725 C C . VAL A 1 94 ? -17.648 2.101 17.197 1.00 82.56 94 VAL A C 1
ATOM 727 O O . VAL A 1 94 ? -17.466 2.511 16.056 1.00 82.56 94 VAL A O 1
ATOM 730 N N . LEU A 1 95 ? -17.513 2.902 18.260 1.00 82.00 95 LEU A N 1
ATOM 731 C CA . LEU A 1 95 ? -17.169 4.324 18.142 1.00 82.00 95 LEU A CA 1
ATOM 732 C C . LEU A 1 95 ? -15.727 4.516 17.670 1.00 82.00 95 LEU A C 1
ATOM 734 O O . LEU A 1 95 ? -15.444 5.436 16.907 1.00 82.00 95 LEU A O 1
ATOM 738 N N . VAL A 1 96 ? -14.809 3.635 18.078 1.00 81.56 96 VAL A N 1
ATOM 739 C CA . VAL A 1 96 ? -13.432 3.659 17.568 1.00 81.56 96 VAL A CA 1
ATOM 740 C C . VAL A 1 96 ? -13.416 3.460 16.053 1.00 81.56 96 VAL A C 1
ATOM 742 O O . VAL A 1 96 ? -12.707 4.201 15.377 1.00 81.56 96 VAL A O 1
ATOM 745 N N . ASP A 1 97 ? -14.208 2.533 15.513 1.00 80.12 97 ASP A N 1
ATOM 746 C CA . ASP A 1 97 ? -14.292 2.288 14.068 1.00 80.12 97 ASP A CA 1
ATOM 747 C C . ASP A 1 97 ? -14.922 3.447 13.281 1.00 80.12 97 ASP A C 1
ATOM 749 O O . ASP A 1 97 ? -14.483 3.731 12.161 1.00 80.12 97 ASP A O 1
ATOM 753 N N . GLU A 1 98 ? -15.896 4.152 13.863 1.00 81.69 98 GLU A N 1
ATOM 754 C CA . GLU A 1 98 ? -16.479 5.375 13.289 1.00 81.69 98 GLU A CA 1
ATOM 755 C C . GLU A 1 98 ? -15.492 6.553 13.277 1.00 81.69 98 GLU A C 1
ATOM 757 O O . GLU A 1 98 ? -15.536 7.412 12.393 1.00 81.69 98 GLU A O 1
ATOM 762 N N . LEU A 1 99 ? -14.569 6.584 14.240 1.00 83.19 99 LEU A N 1
ATOM 763 C CA . LEU A 1 99 ? -13.525 7.605 14.370 1.00 83.19 99 LEU A CA 1
ATOM 764 C C . LEU A 1 99 ? -12.265 7.296 13.553 1.00 83.19 99 LEU A C 1
ATOM 766 O O . LEU A 1 99 ? -11.325 8.096 13.521 1.00 83.19 99 LEU A O 1
ATOM 770 N N . MET A 1 100 ? -12.222 6.141 12.894 1.00 82.94 100 MET A N 1
ATOM 771 C CA . MET A 1 100 ? -11.166 5.805 11.951 1.00 82.94 100 MET A CA 1
ATOM 772 C C . MET A 1 100 ? -11.498 6.432 10.597 1.00 82.94 100 MET A C 1
ATOM 774 O O . MET A 1 100 ? -12.408 6.004 9.889 1.00 82.94 100 MET A O 1
ATOM 778 N N . GLU A 1 101 ? -10.724 7.429 10.198 1.00 80.00 101 GLU A N 1
ATOM 779 C CA . GLU A 1 101 ? -10.821 8.026 8.874 1.00 80.00 101 GLU A CA 1
ATOM 780 C C . GLU A 1 101 ? -10.501 6.977 7.801 1.00 80.00 101 GLU A C 1
ATOM 782 O O . GLU A 1 101 ? -9.666 6.086 8.027 1.00 80.00 101 GLU A O 1
ATOM 787 N N . PRO A 1 102 ? -11.157 7.043 6.630 1.00 71.25 102 PRO A N 1
ATOM 788 C CA . PRO A 1 102 ? -10.759 6.222 5.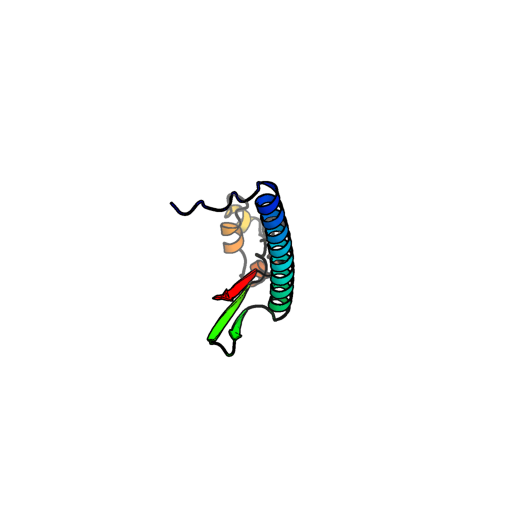500 1.00 71.25 102 PRO A CA 1
ATOM 789 C C . PRO A 1 102 ? -9.275 6.467 5.211 1.00 71.25 102 PRO A C 1
ATOM 791 O O . PRO A 1 102 ? -8.819 7.609 5.150 1.00 71.25 102 PRO A O 1
ATOM 794 N N . GLY A 1 103 ? -8.509 5.382 5.089 1.00 71.12 103 GLY A N 1
ATOM 795 C CA . GLY A 1 103 ? -7.085 5.474 4.802 1.00 71.12 103 GLY A CA 1
ATOM 796 C C . GLY A 1 103 ? -6.879 6.202 3.482 1.00 71.12 103 GLY A C 1
ATOM 797 O O . GLY A 1 103 ? -7.509 5.873 2.478 1.00 71.12 103 GLY A O 1
ATOM 798 N N . THR A 1 104 ? -6.010 7.204 3.477 1.00 65.75 104 THR A N 1
ATOM 799 C CA . THR A 1 104 ? -5.678 7.939 2.261 1.00 65.75 104 THR A CA 1
ATOM 800 C C . THR A 1 104 ? -4.563 7.197 1.527 1.00 65.75 104 THR A C 1
ATOM 802 O O . THR A 1 104 ? -3.480 6.975 2.066 1.00 65.75 104 THR A O 1
ATOM 805 N N . GLY A 1 105 ? -4.833 6.756 0.295 1.00 69.00 105 GLY A N 1
ATOM 806 C CA . GLY A 1 105 ? -3.828 6.123 -0.561 1.00 69.00 105 GLY A CA 1
ATOM 807 C C . GLY A 1 105 ? -4.348 4.960 -1.401 1.00 69.00 105 GLY A C 1
ATOM 808 O O . GLY A 1 105 ? -5.524 4.608 -1.371 1.00 69.00 105 GLY A O 1
ATOM 809 N N . ALA A 1 106 ? -3.442 4.362 -2.174 1.00 73.75 106 ALA A N 1
ATOM 810 C CA . ALA A 1 106 ? -3.732 3.168 -2.956 1.00 73.75 106 ALA A CA 1
ATOM 811 C C . ALA A 1 106 ? -3.683 1.909 -2.077 1.00 73.75 106 ALA A C 1
ATOM 813 O O . ALA A 1 106 ? -2.887 1.816 -1.140 1.00 73.75 106 ALA A O 1
ATOM 814 N N . PHE A 1 107 ? -4.490 0.908 -2.427 1.00 80.81 107 PHE A N 1
ATOM 815 C CA . PHE A 1 107 ? -4.371 -0.427 -1.848 1.00 80.81 107 PHE A CA 1
ATOM 816 C C . PHE A 1 107 ? -2.966 -0.987 -2.085 1.00 80.81 107 PHE A C 1
ATOM 818 O O . PHE A 1 107 ? -2.397 -0.885 -3.177 1.00 80.81 107 PHE A O 1
ATOM 825 N N . LYS A 1 108 ? -2.416 -1.630 -1.059 1.00 85.38 108 LYS A N 1
ATOM 826 C CA . LYS A 1 108 ? -1.131 -2.313 -1.147 1.00 85.38 108 LYS A CA 1
ATOM 827 C C . LYS A 1 108 ? -1.348 -3.721 -1.689 1.00 85.38 108 LYS A C 1
ATOM 829 O O . LYS A 1 108 ? -2.105 -4.495 -1.115 1.00 85.38 108 LYS A O 1
ATOM 834 N N . VAL A 1 109 ? -0.636 -4.067 -2.760 1.00 86.88 109 VAL A N 1
ATOM 835 C CA . VAL A 1 109 ? -0.666 -5.410 -3.358 1.00 86.88 109 VAL A CA 1
ATOM 836 C C . VAL A 1 109 ? 0.646 -6.133 -3.079 1.00 86.88 109 VAL A C 1
ATOM 838 O O . VAL A 1 109 ? 1.720 -5.661 -3.466 1.00 86.88 109 VAL A O 1
ATOM 841 N N . THR A 1 110 ? 0.551 -7.292 -2.432 1.00 88.81 110 THR A N 1
ATOM 842 C CA . THR A 1 110 ? 1.674 -8.193 -2.147 1.00 88.81 110 THR A CA 1
ATOM 843 C C . THR A 1 110 ? 1.450 -9.502 -2.890 1.00 88.81 110 THR A C 1
ATOM 845 O O . THR A 1 110 ? 0.387 -10.093 -2.762 1.00 88.81 110 THR A O 1
ATOM 848 N N . VAL A 1 111 ? 2.439 -9.950 -3.660 1.00 88.00 111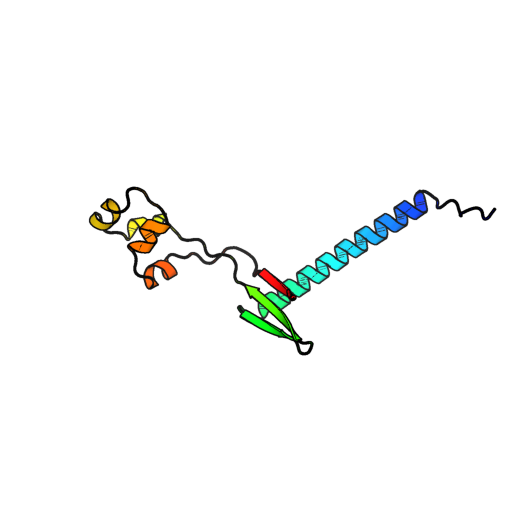 VAL A N 1
ATOM 849 C CA . VAL A 1 111 ? 2.416 -11.234 -4.377 1.00 88.00 111 VAL A CA 1
ATOM 850 C C . VAL A 1 111 ? 3.497 -12.116 -3.754 1.00 88.00 111 VAL A C 1
ATOM 852 O O . VAL A 1 111 ? 4.627 -11.642 -3.617 1.00 88.00 111 VAL A O 1
ATOM 855 N N . LYS A 1 112 ? 3.140 -13.328 -3.324 1.00 82.81 112 LYS A N 1
ATOM 856 C CA . LYS A 1 112 ? 4.029 -14.313 -2.693 1.00 82.81 112 LYS A CA 1
ATOM 857 C C . LYS A 1 112 ? 3.914 -15.663 -3.377 1.00 82.81 112 LYS A C 1
ATOM 859 O O . LYS A 1 112 ? 2.763 -16.076 -3.649 1.00 82.81 112 LYS A O 1
#

Secondary structure (DSSP, 8-state):
--PPP---HHHHHHHHHHHHHHHHHHHHHHHHHHHHHHTT-SEEEE-TTS-EEEEEPPPPEE-HHHHHHHS-HHHHHHSSS--HHHHHHHS-HHHHHHTEEPPPSPPEEEE-

Mean predicted aligned error: 10.98 Å

Solvent-accessible surface area (backbone atoms only — not comparable to full-atom values): 6675 Å² total; per-residue (Å²): 133,84,78,74,79,80,76,48,71,66,58,54,50,52,52,51,51,54,51,51,52,51,50,54,53,51,50,54,51,50,51,55,51,46,53,57,53,44,72,72,48,76,46,80,45,73,44,97,85,72,42,38,36,36,25,40,71,32,72,58,46,72,43,54,71,68,52,55,73,70,46,51,74,71,58,44,67,73,35,91,56,101,40,67,71,58,54,50,71,78,43,58,69,70,58,49,58,72,37,38,42,81,32,81,68,69,54,46,73,47,79,91

Organism: NCBI:txid1076443

Radius of gyration: 25.97 Å; Cα contacts (8 Å, |Δi|>4): 104; chains: 1; bounding box: 64×37×63 Å

Nearest PDB structures (foldseek):
  8bjd-assembly1_A  TM=3.188E-01  e=9.042E-01  Legionella pneumophila
  1q6u-assembly1_A  TM=3.004E-01 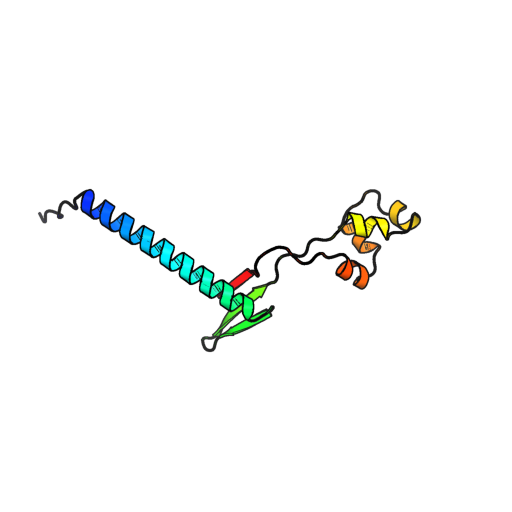 e=1.415E+00  Escherichia coli
  2wyr-assembly1_A  TM=3.919E-01  e=3.691E+00  Pyrococcus horikoshii OT3